Protein AF-A0A6P0TYY8-F1 (afdb_monomer_lite)

Structure (mmCIF, N/CA/C/O backbone):
data_AF-A0A6P0TYY8-F1
#
_entry.id   AF-A0A6P0TYY8-F1
#
loop_
_atom_site.group_PDB
_atom_site.id
_atom_site.type_symbol
_atom_site.label_atom_id
_atom_site.label_alt_id
_atom_site.label_comp_id
_atom_site.label_asym_id
_atom_site.label_entity_id
_atom_site.label_seq_id
_atom_site.pdbx_PDB_ins_code
_atom_site.Cartn_x
_atom_site.Cartn_y
_atom_site.Cartn_z
_atom_site.occupancy
_atom_site.B_iso_or_equiv
_atom_site.auth_seq_id
_atom_site.auth_comp_id
_atom_site.auth_asym_id
_atom_site.auth_atom_id
_atom_site.pdbx_PDB_model_num
ATOM 1 N N . MET A 1 1 ? -41.132 -31.028 46.411 1.00 42.59 1 MET A N 1
ATOM 2 C CA . MET A 1 1 ? -39.872 -30.736 45.696 1.00 42.59 1 MET A CA 1
ATOM 3 C C . MET A 1 1 ? -40.045 -29.386 45.007 1.00 42.59 1 MET A C 1
ATOM 5 O O . MET A 1 1 ? -40.840 -29.294 44.083 1.00 42.59 1 MET A O 1
ATOM 9 N N . LYS A 1 2 ? -39.463 -28.309 45.552 1.00 39.47 2 LYS A N 1
ATOM 10 C CA . LYS A 1 2 ? -39.542 -26.960 44.962 1.00 39.47 2 LYS A CA 1
ATOM 11 C C . LYS A 1 2 ? -38.453 -26.864 43.892 1.00 39.47 2 LYS A C 1
ATOM 13 O O . LYS A 1 2 ? -37.293 -27.071 44.224 1.00 39.47 2 LYS A O 1
ATOM 18 N N . LEU A 1 3 ? -38.822 -26.605 42.637 1.00 43.00 3 LEU A N 1
ATOM 19 C CA . LEU A 1 3 ? -37.847 -26.287 41.594 1.00 43.00 3 LEU A CA 1
ATOM 20 C C . LEU A 1 3 ? -37.321 -24.870 41.839 1.00 43.00 3 LEU A C 1
ATOM 22 O O . LEU A 1 3 ? -38.070 -23.898 41.726 1.00 43.00 3 LEU A O 1
ATOM 26 N N . GLU A 1 4 ? -36.044 -24.758 42.186 1.00 48.38 4 GLU A N 1
ATOM 27 C CA . GLU A 1 4 ? -35.327 -23.487 42.184 1.00 48.38 4 GLU A CA 1
ATOM 28 C C . GLU A 1 4 ? -35.123 -23.030 40.735 1.00 48.38 4 GLU A C 1
ATOM 30 O O . GLU A 1 4 ? -34.661 -23.782 39.875 1.00 48.38 4 GLU A O 1
ATOM 35 N N . LYS A 1 5 ? -35.526 -21.789 40.446 1.00 48.19 5 LYS A N 1
ATOM 36 C CA . LYS A 1 5 ? -35.314 -21.160 39.142 1.00 48.19 5 LYS A CA 1
ATOM 37 C C . LYS A 1 5 ? -33.839 -20.790 39.010 1.00 48.19 5 LYS A C 1
ATOM 39 O O . LYS A 1 5 ? -33.329 -19.989 39.787 1.00 48.19 5 LYS A O 1
ATOM 44 N N . ILE A 1 6 ? -33.192 -21.355 37.997 1.00 54.56 6 ILE A N 1
ATOM 45 C CA . ILE A 1 6 ? -31.844 -20.993 37.555 1.00 54.56 6 ILE A CA 1
ATOM 46 C C . ILE A 1 6 ? -31.843 -19.493 37.204 1.00 54.56 6 ILE A C 1
ATOM 48 O O . ILE A 1 6 ? -32.720 -19.064 36.444 1.00 54.56 6 ILE A O 1
ATOM 52 N N . PRO A 1 7 ? -30.908 -18.678 37.726 1.00 42.81 7 PRO A N 1
ATOM 53 C CA . PRO A 1 7 ? -30.809 -17.277 37.345 1.00 42.81 7 PRO A CA 1
ATOM 54 C C . PRO A 1 7 ? -30.457 -17.187 35.861 1.00 42.81 7 PRO A C 1
ATOM 56 O O . PRO A 1 7 ? -29.413 -17.674 35.429 1.00 42.81 7 PRO A O 1
ATOM 59 N N . GLN A 1 8 ? -31.336 -16.569 35.075 1.00 48.22 8 GLN A N 1
ATOM 60 C CA . GLN A 1 8 ? -31.027 -16.207 33.699 1.00 48.22 8 GLN A CA 1
ATOM 61 C C . GLN A 1 8 ? -29.988 -15.085 33.731 1.00 48.22 8 GLN A C 1
ATOM 63 O O . GLN A 1 8 ? -30.303 -13.941 34.058 1.00 48.22 8 GLN A O 1
ATOM 68 N N . THR A 1 9 ? -28.740 -15.416 33.418 1.00 49.16 9 THR A N 1
ATOM 69 C CA . THR A 1 9 ? -27.713 -14.430 33.098 1.00 49.16 9 THR A CA 1
ATOM 70 C C . THR A 1 9 ? -28.125 -13.726 31.808 1.00 49.16 9 THR A C 1
ATOM 72 O O . THR A 1 9 ? -28.085 -14.295 30.719 1.00 49.16 9 THR A O 1
ATOM 75 N N . GLN A 1 10 ? -28.582 -12.481 31.939 1.00 51.44 10 GLN A N 1
ATOM 76 C CA . GLN A 1 10 ? -28.777 -11.585 30.804 1.00 51.44 10 GLN A CA 1
ATOM 77 C C . GLN A 1 10 ? -27.452 -11.468 30.033 1.00 51.44 10 GLN A C 1
ATOM 79 O O . GLN A 1 10 ? -26.412 -11.265 30.668 1.00 51.44 10 GLN A O 1
ATOM 84 N N . PRO A 1 11 ? -27.447 -11.577 28.692 1.00 48.75 11 PRO A N 1
ATOM 85 C CA . PRO A 1 11 ? -26.255 -11.271 27.924 1.00 48.75 11 PRO A CA 1
ATOM 86 C C . PRO A 1 11 ? -25.909 -9.800 28.164 1.00 48.75 11 PRO A C 1
ATOM 88 O O . PRO A 1 11 ? -26.695 -8.899 27.868 1.00 48.75 11 PRO A O 1
ATOM 91 N N . SER A 1 12 ? -24.739 -9.581 28.764 1.00 54.00 12 SER A N 1
ATOM 92 C CA . SER A 1 12 ? -24.137 -8.267 28.952 1.00 54.00 12 SER A CA 1
ATOM 93 C C . SER A 1 12 ? -24.194 -7.495 27.640 1.00 54.00 12 SER A C 1
ATOM 95 O O . SER A 1 12 ? -23.807 -8.035 26.599 1.00 54.00 12 SER A O 1
ATOM 97 N N . SER A 1 13 ? -24.662 -6.249 27.698 1.00 56.84 13 SER A N 1
ATOM 98 C CA . SER A 1 13 ? -24.617 -5.312 26.580 1.00 56.84 13 SER A CA 1
ATOM 99 C C . SER A 1 13 ? -23.256 -5.403 25.891 1.00 56.84 13 SER A C 1
ATOM 101 O O . SER A 1 13 ? -22.213 -5.290 26.537 1.00 56.84 13 SER A O 1
ATOM 103 N N . LEU A 1 14 ? -23.263 -5.667 24.581 1.00 56.38 14 LEU A N 1
ATOM 104 C CA . LEU A 1 14 ? -22.063 -5.610 23.757 1.00 56.38 14 LEU A CA 1
ATOM 105 C C . LEU A 1 14 ? -21.504 -4.195 23.886 1.00 56.38 14 LEU A C 1
ATOM 107 O O . LEU A 1 14 ? -21.987 -3.257 23.254 1.00 56.38 14 LEU A O 1
ATOM 111 N N . LYS A 1 15 ? -20.515 -4.034 24.765 1.00 60.28 15 LYS A N 1
ATOM 112 C CA . LYS A 1 15 ? -19.689 -2.838 24.846 1.00 60.28 15 LYS A CA 1
ATOM 113 C C . LYS A 1 15 ? -19.150 -2.649 23.431 1.00 60.28 15 LYS A C 1
ATOM 115 O O . LYS A 1 15 ? -18.435 -3.521 22.943 1.00 60.28 15 LYS A O 1
ATOM 120 N N . THR A 1 16 ? -19.556 -1.581 22.749 1.00 66.25 16 THR A N 1
ATOM 121 C CA . THR A 1 16 ? -19.041 -1.248 21.418 1.00 66.25 16 THR A CA 1
ATOM 122 C C . THR A 1 16 ? -17.533 -1.111 21.549 1.00 66.25 16 THR A C 1
ATOM 124 O O . THR A 1 16 ? -17.049 -0.126 22.111 1.00 66.25 16 THR A O 1
ATOM 127 N N . MET A 1 17 ? -16.793 -2.139 21.132 1.00 69.31 17 MET A N 1
ATOM 128 C CA . MET A 1 17 ? -15.342 -2.062 21.107 1.00 69.31 17 MET A CA 1
ATOM 129 C C . MET A 1 17 ? -14.964 -0.990 20.083 1.00 69.31 17 MET A C 1
ATOM 131 O O . MET A 1 17 ? -15.549 -0.975 18.996 1.00 69.31 17 MET A O 1
ATOM 135 N N . PRO A 1 18 ? -14.050 -0.067 20.423 1.00 78.75 18 PRO A N 1
ATOM 136 C CA . PRO A 1 18 ? -13.602 0.932 19.468 1.00 78.75 18 PRO A CA 1
ATOM 137 C C . PRO A 1 18 ? -13.004 0.214 18.256 1.00 78.75 18 PRO A C 1
ATOM 139 O O . PRO A 1 18 ? -12.174 -0.682 18.404 1.00 78.75 18 PRO A O 1
ATOM 142 N N . MET A 1 19 ? -13.478 0.580 17.068 1.00 91.19 19 MET A N 1
ATOM 143 C CA . MET A 1 19 ? -13.056 -0.042 15.820 1.00 91.19 19 MET A CA 1
ATOM 144 C C . MET A 1 19 ? -11.690 0.510 15.408 1.00 91.19 19 MET A C 1
ATOM 146 O O . MET A 1 19 ? -11.554 1.716 15.209 1.00 91.19 19 MET A O 1
ATOM 150 N N . LEU A 1 20 ? -10.690 -0.363 15.290 1.00 95.81 20 LEU A N 1
ATOM 151 C CA . LEU A 1 20 ? -9.335 0.005 14.880 1.00 95.81 20 LEU A CA 1
ATOM 152 C C . LEU A 1 20 ? -9.309 0.336 13.390 1.00 95.81 20 LEU A C 1
ATOM 154 O O . LEU A 1 20 ? -9.751 -0.462 12.567 1.00 95.81 20 LEU A O 1
ATOM 158 N N . ARG A 1 21 ? -8.763 1.493 13.025 1.00 96.62 21 ARG A N 1
ATOM 159 C CA . ARG A 1 21 ? -8.595 1.917 11.632 1.00 96.62 21 ARG A CA 1
ATOM 160 C C . ARG A 1 21 ? -7.244 1.437 11.126 1.00 96.62 21 ARG A C 1
ATOM 162 O O . ARG A 1 21 ? -6.198 1.928 11.555 1.00 96.62 21 ARG A O 1
ATOM 169 N N . VAL A 1 22 ? -7.275 0.467 10.222 1.00 97.38 22 VAL A N 1
ATOM 170 C CA . VAL A 1 22 ? -6.088 -0.174 9.657 1.00 97.38 22 VAL A CA 1
ATOM 171 C C . VAL A 1 22 ? -5.914 0.270 8.213 1.00 97.38 22 VAL A C 1
ATOM 173 O O . VAL A 1 22 ? -6.809 0.084 7.392 1.00 97.38 22 VAL A O 1
ATOM 176 N N . LEU A 1 23 ? -4.746 0.820 7.889 1.00 97.62 23 LEU A N 1
ATOM 177 C CA . LEU A 1 23 ? -4.362 1.139 6.520 1.00 97.62 23 LEU A CA 1
ATOM 178 C C . LEU A 1 23 ? -3.537 0.001 5.918 1.00 97.62 23 LEU A C 1
ATOM 180 O O . LEU A 1 23 ? -2.381 -0.205 6.276 1.00 97.62 23 LEU A O 1
ATOM 184 N N . HIS A 1 24 ? -4.106 -0.707 4.955 1.00 97.88 24 HIS A N 1
ATOM 185 C CA . HIS A 1 24 ? -3.390 -1.638 4.098 1.00 97.88 24 HIS A CA 1
ATOM 186 C C . HIS A 1 24 ? -2.675 -0.865 2.992 1.00 97.88 24 HIS A C 1
ATOM 188 O O . HIS A 1 24 ? -3.303 -0.288 2.101 1.00 97.88 24 HIS A O 1
ATOM 194 N N . LEU A 1 25 ? -1.348 -0.860 3.053 1.00 97.88 25 LEU A N 1
ATOM 195 C CA . LEU A 1 25 ? -0.499 -0.211 2.066 1.00 97.88 25 LEU A CA 1
ATOM 196 C C . LEU A 1 25 ? -0.054 -1.246 1.031 1.00 97.88 25 LEU A C 1
ATOM 198 O O . LEU A 1 25 ? 0.626 -2.208 1.381 1.00 97.88 25 LEU A O 1
ATOM 202 N N . ALA A 1 26 ? -0.446 -1.077 -0.228 1.00 98.38 26 ALA A N 1
ATOM 203 C CA . ALA A 1 26 ? -0.237 -2.073 -1.276 1.00 98.38 26 ALA A CA 1
ATOM 204 C C . ALA A 1 26 ? 0.241 -1.447 -2.596 1.00 98.38 26 ALA A C 1
ATOM 206 O O . ALA A 1 26 ? 0.279 -0.230 -2.769 1.00 98.38 26 ALA A O 1
ATOM 207 N N . GLY A 1 27 ? 0.593 -2.304 -3.547 1.00 98.38 27 GLY A N 1
ATOM 208 C CA . GLY A 1 27 ? 1.103 -1.953 -4.862 1.00 98.38 27 GLY A CA 1
ATOM 209 C C . GLY A 1 27 ? 2.630 -1.876 -4.937 1.00 98.38 27 GLY A C 1
ATOM 210 O O . GLY A 1 27 ? 3.361 -2.480 -4.146 1.00 98.38 27 GLY A O 1
ATOM 211 N N . SER A 1 28 ? 3.130 -1.169 -5.950 1.00 98.38 28 SER A N 1
ATOM 212 C CA . SER A 1 28 ? 4.562 -1.026 -6.209 1.00 98.38 28 SER A CA 1
ATOM 213 C C . SER A 1 28 ? 4.867 0.186 -7.081 1.00 98.38 28 SER A C 1
ATOM 215 O O . SER A 1 28 ? 4.176 0.419 -8.063 1.00 98.38 28 SER A O 1
ATOM 217 N N . LEU A 1 29 ? 5.964 0.884 -6.772 1.00 97.12 29 LEU A N 1
ATOM 218 C CA . LEU A 1 29 ? 6.573 1.901 -7.641 1.00 97.12 29 LEU A CA 1
ATOM 219 C C . LEU A 1 29 ? 7.488 1.319 -8.733 1.00 97.12 29 LEU A C 1
ATOM 221 O O . LEU A 1 29 ? 8.024 2.067 -9.538 1.00 97.12 29 LEU A O 1
ATOM 225 N N . VAL A 1 30 ? 7.757 0.009 -8.712 1.00 97.88 30 VAL A N 1
ATOM 226 C CA . VAL A 1 30 ? 8.875 -0.577 -9.474 1.00 97.88 30 VAL A CA 1
ATOM 227 C C . VAL A 1 30 ? 8.410 -1.293 -10.735 1.00 97.88 30 VAL A C 1
ATOM 229 O O . VAL A 1 30 ? 9.006 -1.112 -11.792 1.00 97.88 30 VAL A O 1
ATOM 232 N N . SER A 1 31 ? 7.391 -2.147 -10.641 1.00 98.12 31 SER A N 1
ATOM 233 C CA . SER A 1 31 ? 6.913 -2.914 -11.794 1.00 98.12 31 SER A CA 1
ATOM 234 C C . SER A 1 31 ? 5.505 -3.457 -11.588 1.00 98.12 31 SER A C 1
ATOM 236 O O . SER A 1 31 ? 5.059 -3.656 -10.454 1.00 98.12 31 SER A O 1
ATOM 238 N N . ASP A 1 32 ? 4.842 -3.784 -12.698 1.00 98.56 32 ASP A N 1
ATOM 239 C CA . ASP A 1 32 ? 3.535 -4.445 -12.687 1.00 98.56 32 ASP A CA 1
ATOM 240 C C . ASP A 1 32 ? 3.585 -5.820 -12.010 1.00 98.56 32 ASP A C 1
ATOM 242 O O . ASP A 1 32 ? 2.626 -6.225 -11.359 1.00 98.56 32 ASP A O 1
ATOM 246 N N . PHE A 1 33 ? 4.718 -6.529 -12.094 1.00 98.56 33 PHE A N 1
ATOM 247 C CA . PHE A 1 33 ? 4.904 -7.801 -11.392 1.00 98.56 33 PHE A CA 1
ATOM 248 C C . PHE A 1 33 ? 4.764 -7.630 -9.873 1.00 98.56 33 PHE A C 1
ATOM 250 O O . PHE A 1 33 ? 3.952 -8.311 -9.246 1.00 98.56 33 PHE A O 1
ATOM 257 N N . TYR A 1 34 ? 5.512 -6.692 -9.278 1.00 98.62 34 TYR A N 1
ATOM 258 C CA . TYR A 1 34 ? 5.434 -6.441 -7.837 1.00 98.62 34 TYR A CA 1
ATOM 259 C C . TYR A 1 34 ? 4.100 -5.822 -7.427 1.00 98.62 34 TYR A C 1
ATOM 261 O O . TYR A 1 34 ? 3.613 -6.110 -6.335 1.00 98.62 34 TYR A O 1
ATOM 269 N N . TYR A 1 35 ? 3.507 -4.996 -8.293 1.00 98.62 35 TYR A N 1
ATOM 270 C CA . TYR A 1 35 ? 2.156 -4.484 -8.095 1.00 9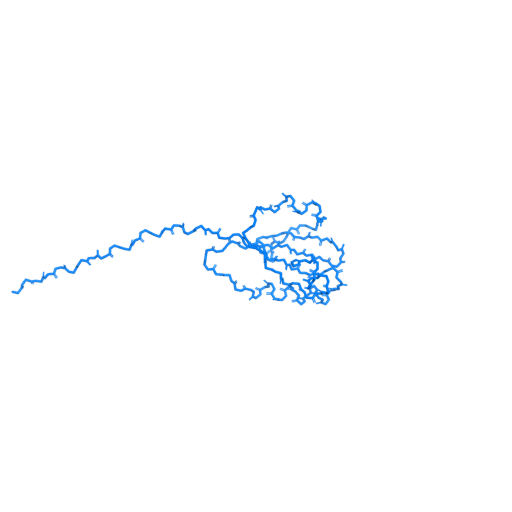8.62 35 TYR A CA 1
ATOM 271 C C . TYR A 1 35 ? 1.154 -5.640 -7.980 1.00 98.62 35 TYR A C 1
ATOM 273 O O . TYR A 1 35 ? 0.492 -5.772 -6.955 1.00 98.62 35 TYR A O 1
ATOM 281 N N . ASN A 1 36 ? 1.10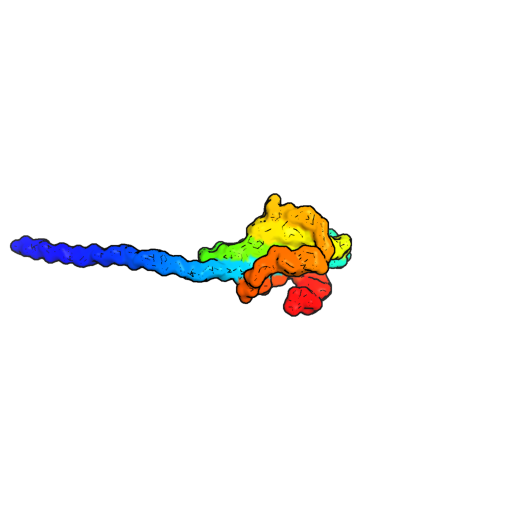2 -6.529 -8.975 1.00 98.44 36 ASN A N 1
ATOM 282 C CA . ASN A 1 36 ? 0.166 -7.653 -9.002 1.00 98.44 36 ASN A CA 1
ATOM 283 C C . ASN A 1 36 ? 0.374 -8.599 -7.814 1.00 98.44 36 ASN A C 1
ATOM 285 O O . ASN A 1 36 ? -0.599 -8.979 -7.163 1.00 98.44 36 ASN A O 1
ATOM 289 N N . LEU A 1 37 ? 1.631 -8.923 -7.484 1.00 98.31 37 LEU A N 1
ATOM 290 C CA . LEU A 1 37 ? 1.963 -9.726 -6.305 1.00 98.31 37 LEU A CA 1
ATOM 291 C C . LEU A 1 37 ? 1.428 -9.078 -5.021 1.00 98.31 37 LEU A C 1
ATOM 293 O O . LEU A 1 37 ? 0.776 -9.737 -4.218 1.00 98.31 37 LEU A O 1
ATOM 297 N N . SER A 1 38 ? 1.658 -7.776 -4.847 1.00 98.44 38 SER A N 1
ATOM 298 C CA . SER A 1 38 ? 1.166 -7.028 -3.691 1.00 98.44 38 SER A CA 1
ATOM 299 C C . SER A 1 38 ? -0.361 -7.057 -3.574 1.00 98.44 38 SER A C 1
ATOM 301 O O . SER A 1 38 ? -0.889 -7.299 -2.488 1.00 98.44 38 SER A O 1
ATOM 303 N N . ILE A 1 39 ? -1.078 -6.877 -4.689 1.00 98.12 39 ILE A N 1
ATOM 304 C CA . ILE A 1 39 ? -2.545 -6.913 -4.705 1.00 98.12 39 ILE A CA 1
ATOM 305 C C . ILE A 1 39 ? -3.083 -8.291 -4.302 1.00 98.12 39 ILE A C 1
ATOM 307 O O . ILE A 1 39 ? -4.053 -8.345 -3.553 1.00 98.12 39 ILE A O 1
ATOM 311 N N . VAL A 1 40 ? -2.461 -9.393 -4.741 1.00 97.56 40 VAL A N 1
ATOM 312 C CA . VAL A 1 40 ? -2.876 -10.753 -4.340 1.00 97.56 40 VAL A CA 1
ATOM 313 C C . VAL A 1 40 ? -2.846 -10.907 -2.818 1.00 97.56 40 VAL A C 1
ATOM 315 O O . VAL A 1 40 ? -3.827 -11.342 -2.227 1.00 97.56 40 VAL A O 1
ATOM 318 N N . TYR A 1 41 ? -1.769 -10.478 -2.162 1.00 97.44 41 TYR A N 1
ATOM 319 C CA . TYR A 1 41 ? -1.662 -10.579 -0.703 1.00 97.44 41 TYR A CA 1
ATOM 320 C C . TYR A 1 41 ? -2.603 -9.617 0.030 1.00 97.44 41 TYR A C 1
ATOM 322 O O . TYR A 1 41 ? -3.171 -9.977 1.058 1.00 97.44 41 TYR A O 1
ATOM 330 N N . ALA A 1 42 ? -2.808 -8.409 -0.502 1.00 97.50 42 ALA A N 1
ATOM 331 C CA . ALA A 1 42 ? -3.733 -7.445 0.085 1.00 97.50 42 ALA A CA 1
ATOM 332 C C . ALA A 1 42 ? -5.207 -7.886 -0.015 1.00 97.50 42 ALA A C 1
ATOM 334 O O . ALA A 1 42 ? -6.010 -7.476 0.823 1.00 97.50 42 ALA A O 1
ATOM 335 N N . LYS A 1 43 ? -5.566 -8.703 -1.018 1.00 95.62 43 LYS A N 1
ATOM 336 C CA . LYS A 1 43 ? -6.910 -9.290 -1.174 1.00 95.62 43 LYS A CA 1
ATOM 337 C C . LYS A 1 43 ? -7.196 -10.372 -0.140 1.00 95.62 43 LYS A C 1
ATOM 339 O O . LYS A 1 43 ? -8.277 -10.387 0.433 1.00 95.62 43 LYS A O 1
ATOM 344 N N . GLU A 1 44 ? -6.215 -11.225 0.123 1.00 93.38 44 GLU A N 1
ATOM 345 C CA . GLU A 1 44 ? -6.363 -12.393 1.001 1.00 93.38 44 GLU A CA 1
ATOM 346 C C . GLU A 1 44 ? -6.041 -12.087 2.476 1.00 93.38 44 GLU A C 1
ATOM 348 O O . GLU A 1 44 ? -5.903 -12.994 3.301 1.00 93.38 44 GLU A O 1
ATOM 353 N N . VAL A 1 45 ? -5.886 -10.808 2.839 1.00 92.50 45 VAL A N 1
ATOM 354 C CA . VAL A 1 45 ? -5.597 -10.417 4.222 1.00 92.50 45 VAL A CA 1
ATOM 355 C C . VAL A 1 45 ? -6.810 -10.673 5.118 1.00 92.50 45 VAL A C 1
ATOM 357 O O . VAL A 1 45 ? -7.935 -10.268 4.825 1.00 92.50 45 VAL A O 1
ATOM 360 N N . VAL A 1 46 ? -6.574 -11.325 6.256 1.00 91.81 46 VAL A N 1
ATOM 361 C CA . VAL A 1 46 ? -7.610 -11.547 7.269 1.00 91.81 46 VAL A CA 1
ATOM 362 C C . VAL A 1 46 ? -8.046 -10.204 7.856 1.00 91.81 46 VAL A C 1
ATOM 364 O O . VAL A 1 46 ? -7.202 -9.390 8.227 1.00 91.81 46 VAL A O 1
ATOM 367 N N . GLN A 1 47 ? -9.360 -10.008 7.987 1.00 89.12 47 GLN A N 1
ATOM 368 C CA . GLN A 1 47 ? -9.971 -8.835 8.616 1.00 89.12 47 GLN A CA 1
ATOM 369 C C . GLN A 1 47 ? -10.634 -9.243 9.941 1.00 89.12 47 GLN A C 1
ATOM 371 O O . GLN A 1 47 ? -11.741 -9.787 9.933 1.00 89.12 47 GLN A O 1
ATOM 376 N N . PRO A 1 48 ? -9.960 -9.053 11.090 1.00 91.12 48 PRO A N 1
ATOM 377 C CA . PRO A 1 48 ? -10.515 -9.405 12.391 1.00 91.12 48 PRO A CA 1
ATOM 378 C C . PRO A 1 48 ? -11.750 -8.571 12.751 1.00 91.12 48 PRO A C 1
ATOM 380 O O . PRO A 1 48 ? -11.929 -7.443 12.291 1.00 91.12 48 PRO A O 1
ATOM 383 N N . VAL A 1 49 ? -12.580 -9.098 13.654 1.00 92.56 49 VAL A N 1
ATOM 384 C CA . VAL A 1 49 ? -13.701 -8.341 14.230 1.00 92.56 49 VAL A CA 1
ATOM 385 C C . VAL A 1 49 ? -13.174 -7.098 14.952 1.00 92.56 49 VAL A C 1
ATOM 387 O O . VAL A 1 49 ? -12.220 -7.181 15.723 1.00 92.56 49 VAL A O 1
ATOM 390 N N . GLY A 1 50 ? -13.830 -5.955 14.735 1.00 93.81 50 GLY A N 1
ATOM 391 C CA . GLY A 1 50 ? -13.439 -4.681 15.343 1.00 93.81 50 GLY A CA 1
ATOM 392 C C . GLY A 1 50 ? -12.373 -3.911 14.560 1.00 93.81 50 GLY A C 1
ATOM 393 O O . GLY A 1 50 ? -11.746 -3.020 15.127 1.00 93.81 50 GLY A O 1
ATOM 394 N N . VAL A 1 51 ? -12.175 -4.223 13.275 1.00 94.50 51 VAL A N 1
ATOM 395 C CA . VAL A 1 51 ? -11.278 -3.494 12.367 1.00 94.50 51 VAL A CA 1
ATOM 396 C C . VAL A 1 51 ? -12.069 -2.825 11.237 1.00 94.50 51 VAL A C 1
ATOM 398 O O . VAL A 1 51 ? -12.925 -3.448 10.614 1.00 94.50 51 VAL A O 1
ATOM 401 N N . SER A 1 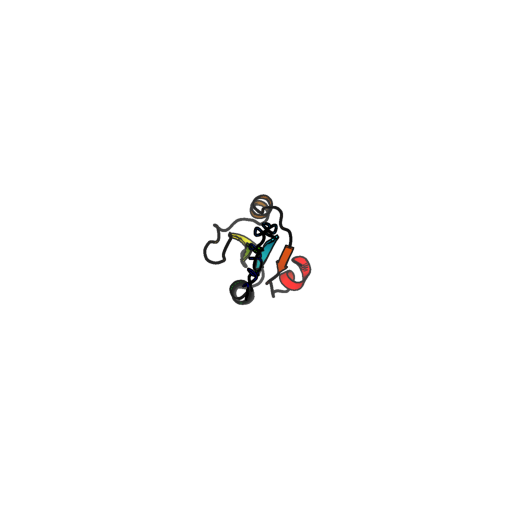52 ? -11.740 -1.562 10.963 1.00 94.75 52 SER A N 1
ATOM 402 C CA . SER A 1 52 ? -12.084 -0.835 9.740 1.00 94.75 52 SER A CA 1
ATOM 403 C C . SER A 1 52 ? -10.877 -0.779 8.820 1.00 94.75 52 SER A C 1
ATOM 405 O O . SER A 1 52 ? -9.862 -0.169 9.162 1.00 94.75 52 SER A O 1
ATOM 407 N N . SER A 1 53 ? -11.013 -1.351 7.634 1.00 95.69 53 SER A N 1
ATOM 408 C CA . SER A 1 53 ? -9.938 -1.421 6.650 1.00 95.69 53 SER A CA 1
ATOM 409 C C . SER A 1 53 ? -9.984 -0.231 5.694 1.00 95.69 53 SER A C 1
ATOM 411 O O . SER A 1 53 ? -11.028 0.125 5.147 1.00 95.69 53 SER A O 1
ATOM 413 N N . TYR A 1 54 ? -8.819 0.355 5.461 1.00 97.19 54 TYR A N 1
ATOM 414 C CA . TYR A 1 54 ? -8.559 1.351 4.434 1.00 97.19 54 TYR A CA 1
ATOM 415 C C . TYR A 1 54 ? -7.430 0.838 3.553 1.00 97.19 54 TYR A C 1
ATOM 417 O O . TYR A 1 54 ? -6.550 0.121 4.018 1.00 97.19 54 TYR A O 1
ATOM 425 N N . TYR A 1 55 ? -7.435 1.213 2.284 1.00 98.12 55 TYR A N 1
ATOM 426 C CA . TYR A 1 55 ? -6.442 0.790 1.311 1.00 98.12 55 TYR A CA 1
ATOM 427 C C . TYR A 1 55 ? -5.800 2.016 0.681 1.00 98.12 55 TYR A C 1
ATOM 429 O O . TYR A 1 55 ? -6.503 2.903 0.197 1.00 98.12 55 TYR A O 1
ATOM 437 N N . ALA A 1 56 ? -4.469 2.040 0.663 1.00 98.19 56 ALA A N 1
ATOM 438 C CA . ALA A 1 56 ? -3.678 2.951 -0.150 1.00 98.19 56 ALA A CA 1
ATOM 439 C C . ALA A 1 56 ? -2.840 2.121 -1.121 1.00 98.19 56 ALA A C 1
ATOM 441 O O . ALA A 1 56 ? -1.978 1.345 -0.709 1.00 98.19 56 ALA A O 1
ATOM 442 N N . VAL A 1 57 ? -3.125 2.264 -2.413 1.00 98.44 57 VAL A N 1
ATOM 443 C CA . VAL A 1 57 ? -2.535 1.441 -3.470 1.00 98.44 57 VAL A CA 1
ATOM 444 C C . VAL A 1 57 ? -1.691 2.315 -4.382 1.00 98.44 57 VAL A C 1
ATOM 446 O O . VAL A 1 57 ? -2.233 3.192 -5.054 1.00 98.44 57 VAL A O 1
ATOM 449 N N . VAL A 1 58 ? -0.384 2.064 -4.432 1.00 98.31 58 VAL A N 1
ATOM 450 C CA . VAL A 1 58 ? 0.531 2.761 -5.342 1.00 98.31 58 VAL A CA 1
ATOM 451 C C . VAL A 1 58 ? 0.758 1.975 -6.624 1.00 98.31 58 VAL A C 1
ATOM 453 O O . VAL A 1 58 ? 0.974 0.763 -6.606 1.00 98.31 58 VAL A O 1
ATOM 456 N N . HIS A 1 59 ? 0.726 2.668 -7.750 1.00 98.31 59 HIS A N 1
ATOM 457 C CA . HIS A 1 59 ? 0.984 2.103 -9.065 1.00 98.31 59 HIS A CA 1
ATOM 458 C C . HIS A 1 59 ? 2.416 2.414 -9.541 1.00 98.31 59 HIS A C 1
ATOM 460 O O . HIS A 1 59 ? 3.034 3.362 -9.047 1.00 98.31 59 HIS A O 1
ATOM 466 N N . PRO A 1 60 ? 2.950 1.667 -10.530 1.00 98.00 60 PRO A N 1
ATOM 467 C CA . PRO A 1 60 ? 4.296 1.917 -11.060 1.00 98.00 60 PR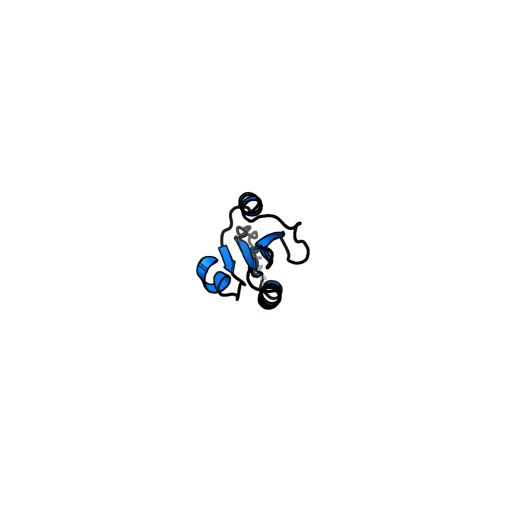O A CA 1
ATOM 468 C C . PRO A 1 60 ? 4.479 3.299 -11.704 1.00 98.00 60 PRO A C 1
ATOM 470 O O . PRO A 1 60 ? 5.593 3.804 -11.777 1.00 98.00 60 PRO A O 1
ATOM 473 N N . ASP A 1 61 ? 3.388 3.954 -12.106 1.00 97.81 61 ASP A N 1
ATOM 474 C CA . ASP A 1 61 ? 3.378 5.353 -12.556 1.00 97.81 61 ASP A CA 1
ATOM 475 C C . ASP A 1 61 ? 3.439 6.375 -11.402 1.00 97.81 61 ASP A C 1
ATOM 477 O O . ASP A 1 61 ? 3.290 7.574 -11.619 1.00 97.81 61 ASP A O 1
ATOM 481 N N . SER A 1 62 ? 3.688 5.914 -10.172 1.00 96.31 62 SER A N 1
ATOM 482 C CA . SER A 1 62 ? 3.783 6.717 -8.946 1.00 96.31 62 SER A CA 1
ATOM 483 C C . SER A 1 62 ? 2.489 7.403 -8.507 1.00 96.31 62 SER A C 1
ATOM 485 O O . SER A 1 62 ? 2.507 8.243 -7.602 1.00 96.31 62 SER A O 1
ATOM 487 N N . LEU A 1 63 ? 1.356 7.017 -9.094 1.00 98.50 63 LEU A N 1
ATOM 488 C CA . LEU A 1 63 ? 0.045 7.489 -8.678 1.00 98.50 63 LEU A CA 1
ATOM 489 C C . LEU A 1 63 ? -0.602 6.529 -7.679 1.00 98.50 63 LEU A C 1
ATOM 491 O O . LEU A 1 63 ? -0.383 5.317 -7.684 1.00 98.50 63 LEU A O 1
ATOM 495 N N . TRP A 1 64 ? -1.433 7.103 -6.821 1.00 98.44 64 TRP A N 1
ATOM 496 C CA . TRP A 1 64 ? -2.071 6.443 -5.696 1.00 98.44 64 TRP A CA 1
ATOM 497 C C . TRP A 1 64 ? -3.574 6.350 -5.890 1.00 98.44 64 TRP A C 1
ATOM 499 O O . TRP A 1 64 ? -4.194 7.256 -6.444 1.00 98.44 64 TRP A O 1
ATOM 509 N N . LYS A 1 65 ? -4.169 5.283 -5.371 1.00 98.56 65 LYS A N 1
ATOM 510 C CA . LYS A 1 65 ? -5.613 5.161 -5.188 1.00 98.56 65 LYS A CA 1
ATOM 511 C C . LYS A 1 65 ? -5.938 4.889 -3.726 1.00 98.56 65 LYS A C 1
ATOM 513 O O . LYS A 1 65 ? -5.182 4.189 -3.052 1.00 98.56 65 LYS A O 1
ATOM 518 N N . LEU A 1 66 ? -7.070 5.414 -3.266 1.00 98.31 66 LEU A N 1
ATOM 519 C CA . LEU A 1 66 ? -7.607 5.180 -1.927 1.00 98.31 66 LEU A CA 1
ATOM 520 C C . LEU A 1 66 ? -8.942 4.447 -1.992 1.00 98.31 66 LEU A C 1
ATOM 522 O O . LEU A 1 66 ? -9.726 4.680 -2.904 1.00 98.31 66 LEU A O 1
ATOM 526 N N . GLY A 1 67 ? -9.243 3.621 -0.999 1.00 96.94 67 GLY A N 1
ATOM 527 C CA . GLY A 1 67 ? -10.566 3.016 -0.867 1.00 96.94 67 GLY A CA 1
ATOM 528 C C . GLY A 1 67 ? -10.768 2.340 0.479 1.00 96.94 67 GLY A C 1
ATOM 529 O O . GLY A 1 67 ? -9.828 2.170 1.251 1.00 96.94 67 GLY A O 1
ATOM 530 N N . THR A 1 68 ? -12.004 1.947 0.764 1.00 95.25 68 THR A N 1
ATOM 531 C CA . THR A 1 68 ? -12.348 1.083 1.908 1.00 95.25 68 THR A CA 1
ATOM 532 C C . THR A 1 68 ? -12.345 -0.402 1.530 1.00 95.25 68 THR A C 1
ATOM 534 O O . THR A 1 68 ? -12.403 -1.267 2.396 1.00 95.25 68 THR A O 1
ATOM 537 N N . SER A 1 69 ? -12.226 -0.709 0.236 1.00 94.88 69 SER A N 1
ATOM 538 C CA . SER A 1 69 ? -11.982 -2.045 -0.306 1.00 94.88 69 SER A CA 1
ATOM 539 C C . SER A 1 69 ? -11.163 -1.949 -1.596 1.00 94.88 69 SER A C 1
ATOM 541 O O . SER A 1 69 ? -11.099 -0.889 -2.226 1.00 94.88 69 SER A O 1
ATOM 543 N N . LEU A 1 70 ? -10.553 -3.061 -2.014 1.00 95.31 70 LEU A N 1
ATOM 544 C CA . LEU A 1 70 ? -9.811 -3.132 -3.279 1.00 95.31 70 LEU A CA 1
ATOM 545 C C . LEU A 1 70 ? -10.714 -3.074 -4.523 1.00 95.31 70 LEU A C 1
ATOM 547 O O . LEU A 1 70 ? -10.227 -2.737 -5.599 1.00 95.31 70 LEU A O 1
ATOM 551 N N . ASP A 1 71 ? -12.012 -3.345 -4.374 1.00 94.06 71 ASP A N 1
ATOM 552 C CA . ASP A 1 71 ? -12.994 -3.276 -5.465 1.00 94.06 71 ASP A CA 1
ATOM 553 C C . ASP A 1 71 ? -13.585 -1.867 -5.647 1.00 94.06 71 ASP A C 1
ATOM 555 O O . ASP A 1 71 ? -14.207 -1.576 -6.665 1.00 94.06 71 ASP A O 1
ATOM 559 N N . SER A 1 72 ? -13.379 -0.977 -4.672 1.00 94.12 72 SER A N 1
ATOM 560 C CA . SER A 1 72 ? -13.925 0.385 -4.650 1.00 94.12 72 SER A CA 1
ATOM 561 C C . SER A 1 72 ? -12.821 1.419 -4.416 1.00 94.12 72 SER A C 1
ATOM 563 O O . SER A 1 72 ? -12.866 2.213 -3.471 1.00 94.12 72 SER A O 1
ATOM 565 N N . LEU A 1 73 ? -11.809 1.394 -5.280 1.00 97.38 73 LEU A N 1
ATOM 566 C CA . LEU A 1 73 ? -10.711 2.356 -5.266 1.00 97.38 73 LEU A CA 1
ATOM 567 C C . LEU A 1 73 ? -11.077 3.646 -6.014 1.00 97.38 73 LEU A C 1
ATOM 569 O O . LEU A 1 73 ? -11.760 3.622 -7.035 1.00 97.38 73 LEU A O 1
ATOM 573 N N . SER A 1 74 ? -10.562 4.770 -5.529 1.00 97.94 74 SER A N 1
ATOM 574 C CA . SER A 1 74 ? -10.708 6.089 -6.135 1.00 97.94 74 SER A CA 1
ATOM 575 C C . SER A 1 74 ? -10.011 6.196 -7.495 1.00 97.94 74 SER A C 1
ATOM 577 O O . SER A 1 74 ? -9.216 5.340 -7.903 1.00 97.94 74 SER A O 1
ATOM 579 N N . GLU A 1 75 ? -10.213 7.339 -8.146 1.00 97.81 75 GLU A N 1
ATOM 580 C CA . GLU A 1 75 ? -9.321 7.794 -9.209 1.00 97.81 75 GLU A CA 1
ATOM 581 C C . GLU A 1 75 ? -7.875 7.934 -8.720 1.00 97.81 75 GLU A C 1
ATOM 583 O O . GLU A 1 75 ? -7.614 8.131 -7.525 1.00 97.81 75 GLU A O 1
ATOM 588 N N . LYS A 1 76 ? -6.939 7.810 -9.667 1.00 98.06 76 LYS A N 1
ATOM 589 C CA . LYS A 1 76 ? -5.506 7.985 -9.417 1.00 98.06 76 LYS A CA 1
ATOM 590 C C . LYS A 1 76 ? -5.206 9.430 -9.009 1.00 98.06 76 LYS A C 1
ATOM 592 O O . LYS A 1 76 ? -5.723 10.366 -9.611 1.00 98.06 76 LYS A O 1
ATOM 597 N N . MET A 1 77 ? -4.337 9.611 -8.021 1.00 98.38 77 MET A N 1
ATOM 598 C CA . MET A 1 77 ? -3.904 10.924 -7.538 1.00 98.38 77 MET A CA 1
ATOM 599 C C . MET A 1 77 ? -2.437 10.919 -7.104 1.00 98.38 77 MET A C 1
ATOM 601 O O . MET A 1 77 ? -1.828 9.859 -6.954 1.00 98.38 77 MET A O 1
ATOM 605 N N . SER A 1 78 ? -1.855 12.101 -6.904 1.00 98.25 78 SER A N 1
ATOM 606 C CA . SER A 1 78 ? -0.496 12.207 -6.373 1.00 98.25 78 SER A CA 1
ATOM 607 C C . SER A 1 78 ? -0.445 11.815 -4.889 1.00 98.25 78 SER A C 1
ATOM 609 O O . SER A 1 78 ? -1.456 11.848 -4.186 1.00 98.25 78 SER A O 1
ATOM 611 N N . LEU A 1 79 ? 0.746 11.492 -4.373 1.00 95.88 79 LEU A N 1
ATOM 612 C CA . LEU A 1 79 ? 0.938 11.254 -2.935 1.00 95.88 79 LEU A CA 1
ATOM 613 C C . LEU A 1 79 ? 0.538 12.478 -2.090 1.00 95.88 79 LEU A C 1
ATOM 615 O O . LEU A 1 79 ? -0.049 12.332 -1.021 1.00 95.88 79 LEU A O 1
ATOM 619 N N . GLN A 1 80 ? 0.828 13.681 -2.591 1.00 97.25 80 GLN A N 1
ATOM 620 C CA . GLN A 1 80 ? 0.538 14.947 -1.914 1.00 97.25 80 GLN A CA 1
ATOM 621 C C . GLN A 1 80 ? -0.971 15.172 -1.771 1.00 97.25 80 GLN A C 1
ATOM 623 O O . GLN A 1 80 ? -1.420 15.633 -0.727 1.00 97.25 80 GLN A O 1
ATOM 628 N N . ASP A 1 81 ? -1.752 14.776 -2.780 1.00 97.62 81 ASP A N 1
ATOM 629 C CA . ASP A 1 81 ? -3.217 14.842 -2.739 1.00 97.62 81 ASP A CA 1
ATOM 630 C C . ASP A 1 81 ? -3.836 13.723 -1.897 1.00 97.62 81 ASP A C 1
ATOM 632 O O . ASP A 1 81 ? -4.939 13.880 -1.371 1.00 97.62 81 ASP A O 1
ATOM 636 N N . MET A 1 82 ? -3.148 12.583 -1.804 1.00 96.12 82 MET A N 1
ATOM 637 C CA . MET A 1 82 ? -3.609 11.388 -1.105 1.00 96.12 82 MET A CA 1
ATOM 638 C C . MET A 1 82 ? -3.519 11.545 0.417 1.00 96.12 82 MET A C 1
ATOM 640 O O . MET A 1 82 ? -4.510 11.310 1.107 1.00 96.12 82 MET A O 1
ATOM 644 N N . ILE A 1 83 ? -2.365 11.983 0.937 1.00 94.56 83 ILE A N 1
ATOM 645 C CA . ILE A 1 83 ? -2.097 12.103 2.383 1.00 94.56 83 ILE A CA 1
ATOM 646 C C . ILE A 1 83 ? -3.207 12.847 3.150 1.00 94.56 83 ILE A C 1
ATOM 648 O O . ILE A 1 83 ? -3.704 12.290 4.128 1.00 94.56 83 ILE A O 1
ATOM 652 N N . PRO A 1 84 ? -3.657 14.052 2.744 1.00 97.06 84 PRO A N 1
ATOM 653 C CA . PRO A 1 84 ? -4.675 14.790 3.496 1.00 97.06 84 PRO A CA 1
ATOM 654 C C . PRO A 1 84 ? -6.075 14.156 3.443 1.00 97.06 84 PRO A C 1
ATOM 656 O O . PRO A 1 84 ? -6.950 14.563 4.203 1.00 97.06 84 PRO A O 1
ATOM 659 N N . ARG A 1 85 ? -6.316 13.181 2.555 1.00 96.06 85 ARG A N 1
ATOM 660 C CA . ARG A 1 85 ? -7.602 12.467 2.450 1.00 96.06 85 ARG A CA 1
ATOM 661 C C . ARG A 1 85 ? -7.683 11.257 3.373 1.00 96.06 85 ARG A C 1
ATOM 663 O O . ARG A 1 85 ? -8.777 10.732 3.580 1.00 96.06 85 ARG A O 1
ATOM 670 N N . LEU A 1 86 ? -6.552 10.788 3.898 1.00 94.00 86 LEU A N 1
ATOM 671 C CA . LEU A 1 86 ? -6.542 9.691 4.854 1.00 94.00 86 LEU A CA 1
ATOM 672 C C . LEU A 1 86 ? -7.046 10.194 6.214 1.00 94.00 86 LEU A C 1
ATOM 674 O O . LEU A 1 86 ? -6.530 11.191 6.726 1.00 94.00 86 LEU A O 1
ATOM 678 N N . PRO A 1 87 ? -8.016 9.509 6.845 1.00 93.69 87 PRO A N 1
ATOM 679 C CA . PRO A 1 87 ? -8.268 9.744 8.254 1.00 93.69 87 PRO A CA 1
ATOM 680 C C . PRO A 1 87 ? -7.032 9.361 9.080 1.00 93.69 87 PRO A C 1
ATOM 682 O O . PRO A 1 87 ? -6.119 8.685 8.604 1.00 93.69 87 PRO A O 1
ATOM 685 N N . GLN A 1 88 ? -7.012 9.756 10.351 1.00 95.19 88 GLN A N 1
ATOM 686 C CA . GLN A 1 88 ? -6.032 9.208 11.284 1.00 95.19 88 GLN A CA 1
ATOM 687 C C . GLN A 1 88 ? -6.133 7.672 11.289 1.00 95.19 88 GLN A C 1
ATOM 689 O O . GLN A 1 88 ? -7.234 7.125 11.327 1.00 95.19 88 GLN A O 1
ATOM 694 N N . MET A 1 89 ? -4.992 6.993 11.231 1.00 96.19 89 MET A N 1
ATOM 695 C CA . MET A 1 89 ? -4.903 5.533 11.237 1.00 96.19 89 MET A CA 1
ATOM 696 C C . MET A 1 89 ? -4.289 5.072 12.546 1.00 96.19 89 MET A C 1
ATOM 698 O O . MET A 1 89 ? -3.408 5.741 13.085 1.00 96.19 89 MET A O 1
ATOM 702 N N . ASP A 1 90 ? -4.747 3.928 13.034 1.00 97.12 90 ASP A N 1
ATOM 703 C CA . ASP A 1 90 ? -4.226 3.332 14.260 1.00 97.12 90 ASP A CA 1
ATOM 704 C C . ASP A 1 90 ? -3.056 2.385 13.942 1.00 97.12 90 ASP A C 1
ATOM 706 O O . ASP A 1 90 ? -2.106 2.291 14.716 1.00 97.12 90 ASP A O 1
ATOM 710 N N . VAL A 1 91 ? -3.097 1.711 12.783 1.00 95.50 91 VAL A N 1
ATOM 711 C CA . VAL A 1 91 ? -2.055 0.780 12.313 1.00 95.50 91 VAL A CA 1
ATOM 712 C C . VAL A 1 91 ? -1.914 0.853 10.790 1.00 95.50 91 VAL A C 1
ATOM 714 O O . VAL A 1 91 ? -2.905 0.996 10.075 1.00 95.50 91 VAL A O 1
ATOM 717 N N . VAL A 1 92 ? -0.687 0.690 10.286 1.00 96.38 92 VAL A N 1
ATOM 718 C CA . VAL A 1 92 ? -0.399 0.469 8.860 1.00 96.38 92 VAL A CA 1
ATOM 719 C C . VAL A 1 92 ? 0.104 -0.961 8.661 1.00 96.38 92 VAL A C 1
ATOM 721 O O . VAL A 1 92 ? 0.971 -1.427 9.396 1.00 96.38 92 VAL A O 1
ATOM 724 N N . VAL A 1 93 ? -0.428 -1.658 7.658 1.00 96.31 93 VAL A N 1
ATOM 725 C CA . VAL A 1 93 ? -0.026 -3.017 7.275 1.00 96.31 93 VAL A CA 1
ATOM 726 C C . VAL A 1 93 ? 0.557 -2.980 5.857 1.00 96.31 93 VAL A C 1
ATOM 728 O O . VAL A 1 93 ? -0.207 -2.900 4.890 1.00 96.31 93 VAL A O 1
ATOM 731 N N . PRO A 1 94 ? 1.894 -3.013 5.707 1.00 96.81 94 PRO A N 1
ATOM 732 C CA . PRO A 1 94 ? 2.547 -2.958 4.405 1.00 96.81 94 PRO A CA 1
ATOM 733 C C . PRO A 1 94 ? 2.544 -4.321 3.702 1.00 96.81 94 PRO A C 1
ATOM 735 O O . PRO A 1 94 ? 3.252 -5.251 4.093 1.00 96.81 94 PRO A O 1
ATOM 738 N N . HIS A 1 95 ? 1.810 -4.392 2.595 1.00 97.31 95 HIS A N 1
ATOM 739 C CA . HIS A 1 95 ? 1.740 -5.514 1.654 1.00 97.31 95 HIS A CA 1
ATOM 740 C C . HIS A 1 95 ? 2.642 -5.303 0.430 1.00 97.31 95 HIS A C 1
ATOM 742 O O . HIS A 1 95 ? 2.346 -5.800 -0.651 1.00 97.31 95 HIS A O 1
ATOM 748 N N . MET A 1 96 ? 3.720 -4.527 0.545 1.00 97.88 96 MET A N 1
ATOM 749 C CA . MET A 1 96 ? 4.600 -4.185 -0.578 1.00 97.88 96 MET A CA 1
ATOM 750 C C . MET A 1 96 ? 5.851 -5.069 -0.600 1.00 97.88 96 MET A C 1
ATOM 752 O O . MET A 1 96 ? 6.513 -5.234 0.425 1.00 97.88 96 MET A O 1
ATOM 756 N N . PHE A 1 97 ? 6.196 -5.590 -1.782 1.00 97.62 97 PHE A N 1
ATOM 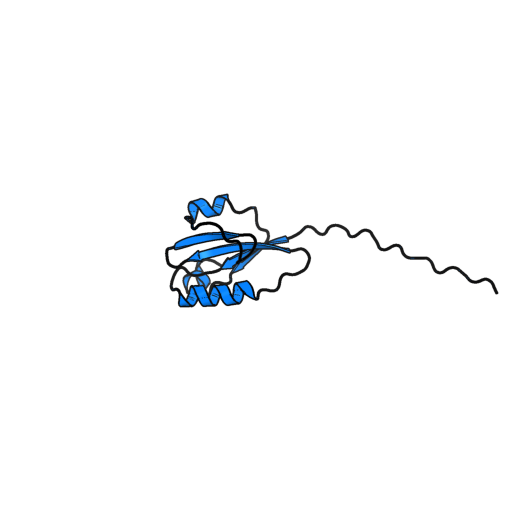757 C CA . PHE A 1 97 ? 7.281 -6.573 -1.961 1.00 97.62 97 PHE A CA 1
ATOM 758 C C . PHE A 1 97 ? 8.441 -6.086 -2.839 1.00 97.62 97 PHE A C 1
ATOM 760 O O . PHE A 1 97 ? 9.434 -6.790 -2.998 1.00 97.62 97 PHE A O 1
ATOM 767 N N . CYS A 1 98 ? 8.340 -4.889 -3.420 1.00 97.31 98 CYS A N 1
ATOM 768 C CA . CYS A 1 98 ? 9.466 -4.278 -4.121 1.00 97.31 98 CYS A CA 1
ATOM 769 C C . CYS A 1 98 ? 10.486 -3.696 -3.131 1.00 97.31 98 CYS A C 1
ATOM 771 O O . CYS A 1 98 ? 10.160 -3.447 -1.972 1.00 97.31 98 CYS A O 1
ATOM 773 N N . PHE A 1 99 ? 11.708 -3.412 -3.593 1.00 97.44 99 P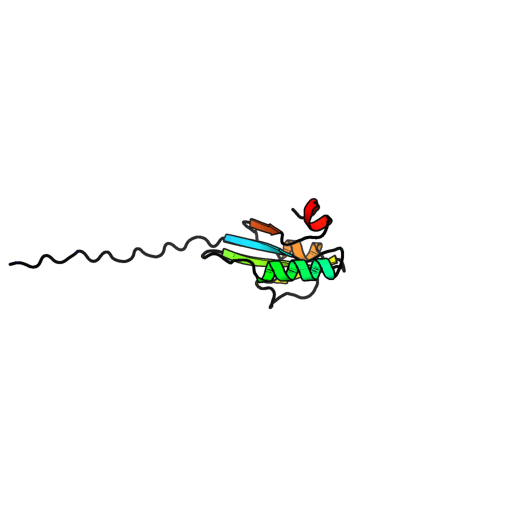HE A N 1
ATOM 774 C CA . PHE A 1 99 ? 12.775 -2.892 -2.730 1.00 97.44 99 PHE A CA 1
ATOM 775 C C . PHE A 1 99 ? 12.378 -1.627 -1.937 1.00 97.44 99 PHE A C 1
ATOM 777 O O . PHE A 1 99 ? 12.542 -1.646 -0.716 1.00 97.44 99 PHE A O 1
ATOM 784 N N . PRO A 1 100 ? 11.765 -0.580 -2.539 1.00 96.19 100 PRO A N 1
ATOM 785 C CA . PRO A 1 100 ? 11.254 0.552 -1.759 1.00 96.19 100 PRO A CA 1
ATOM 786 C C . PRO A 1 100 ? 10.173 0.137 -0.751 1.00 96.19 100 PRO A C 1
ATOM 788 O O . PRO A 1 100 ? 10.161 0.615 0.378 1.00 96.19 100 PRO A O 1
ATOM 791 N N . GLY A 1 101 ? 9.291 -0.793 -1.128 1.00 96.19 101 GLY A N 1
ATOM 792 C CA . GLY A 1 101 ? 8.246 -1.340 -0.257 1.00 96.19 101 GLY A CA 1
ATOM 793 C C . GLY A 1 101 ? 8.780 -2.104 0.960 1.00 96.19 101 GLY A C 1
ATOM 794 O O . GLY A 1 101 ? 8.143 -2.146 2.007 1.00 96.19 101 GLY A O 1
ATOM 795 N N . MET A 1 102 ? 9.968 -2.693 0.832 1.00 95.81 102 MET A N 1
ATOM 796 C CA . MET A 1 102 ? 10.657 -3.415 1.902 1.00 95.81 102 MET A CA 1
ATOM 797 C C . MET A 1 102 ? 11.594 -2.530 2.731 1.00 95.81 102 MET A C 1
ATOM 799 O O . MET A 1 102 ? 12.149 -3.011 3.715 1.00 95.81 102 MET A O 1
ATOM 803 N N . THR A 1 103 ? 11.771 -1.261 2.353 1.00 95.31 103 THR A N 1
ATOM 804 C CA . THR A 1 103 ? 12.701 -0.331 3.007 1.00 95.31 103 THR A CA 1
ATOM 805 C C . THR A 1 103 ? 12.021 0.991 3.366 1.00 95.31 103 THR A C 1
ATOM 807 O O . THR A 1 103 ? 11.686 1.201 4.522 1.00 95.31 103 THR A O 1
ATOM 810 N N . SER A 1 104 ? 11.783 1.875 2.396 1.00 92.75 104 SER A N 1
ATOM 811 C CA . SER A 1 104 ? 11.311 3.251 2.615 1.00 92.75 104 SER A CA 1
ATOM 812 C C . SER A 1 104 ? 9.844 3.391 3.037 1.00 92.75 104 SER A C 1
ATOM 814 O O . SER A 1 104 ? 9.486 4.421 3.594 1.00 92.75 104 SER A O 1
ATOM 816 N N . PHE A 1 105 ? 8.988 2.411 2.734 1.00 89.19 105 PHE A N 1
ATOM 817 C CA . PHE A 1 105 ? 7.546 2.468 3.032 1.00 89.19 105 PHE A CA 1
ATOM 818 C C . PHE A 1 105 ? 7.143 1.806 4.361 1.00 89.19 105 PHE A C 1
ATOM 820 O O . PHE A 1 105 ? 5.949 1.754 4.663 1.00 89.19 105 PHE A O 1
ATOM 827 N N . ARG A 1 106 ? 8.100 1.250 5.110 1.00 84.94 106 ARG A N 1
ATOM 828 C CA . ARG A 1 106 ? 7.852 0.519 6.361 1.00 84.94 106 ARG A CA 1
ATOM 829 C C . ARG A 1 106 ? 8.100 1.378 7.587 1.00 84.94 106 ARG A C 1
ATOM 831 O O . ARG A 1 106 ? 9.003 2.237 7.526 1.00 84.94 106 ARG A O 1
#

pLDDT: mean 88.99, std 16.83, range [39.47, 98.62]

Radius of gyration: 20.61 Å; chains: 1; bounding box: 53×46×58 Å

Secondary structure (DSSP, 8-state):
---PPPP--PPP----PPPEEEEEEEE-SS-HHHHHHHHHHHHS----TTEEEEEEEE-TTS-EEEESSTTSB---B-HHHHGGGSPP-SEEEE---SHHHHTTT-

Foldseek 3Di:
DDDDDDDPDDPPPPPLDAAAEEEEEFADLADPVQRVQLVVCVQPDDDDPRYQYKYWGAYVVQWIWIDSDPVDTDDTDHPVVVVVPDDDHPYYDQSGDDPCSVPVVD

Sequence (106 aa):
MKLEKIPQTQPSSLKTMPMLRVLHLAGSLVSDFYYNLSIVYAKEVVQPVGVSSYYAVVHPDSLWKLGTSLDSLSEKMSLQDMIPRLPQMDVVVPHMFCFPGMTSFR